Protein AF-A0A6V8F037-F1 (afdb_monomer_lite)

Structure (mmCIF, N/CA/C/O backbone):
data_AF-A0A6V8F037-F1
#
_entry.id   AF-A0A6V8F037-F1
#
loop_
_atom_site.group_PDB
_atom_site.id
_atom_site.type_symbol
_atom_site.label_atom_id
_atom_site.label_alt_id
_atom_site.label_comp_id
_atom_site.label_asym_id
_atom_site.label_entity_id
_atom_site.label_seq_id
_atom_site.pdbx_PDB_ins_code
_atom_site.Cartn_x
_atom_site.Cartn_y
_atom_site.Cartn_z
_atom_site.occupancy
_atom_site.B_iso_or_equiv
_atom_site.auth_seq_id
_atom_site.auth_comp_id
_atom_site.auth_asym_id
_atom_site.auth_atom_id
_atom_site.pdbx_PDB_model_num
ATOM 1 N N . MET A 1 1 ? -18.488 11.029 -9.633 1.00 57.53 1 MET A N 1
ATOM 2 C CA . MET A 1 1 ? -18.023 10.634 -8.285 1.00 57.53 1 MET A CA 1
ATOM 3 C C . MET A 1 1 ? -16.791 11.455 -7.949 1.00 57.53 1 MET A C 1
ATOM 5 O O . MET A 1 1 ? -16.019 11.749 -8.853 1.00 57.53 1 MET A O 1
ATOM 9 N N . ASN A 1 2 ? -16.635 11.878 -6.694 1.00 85.81 2 ASN A N 1
ATOM 10 C CA . ASN A 1 2 ? -15.414 12.540 -6.226 1.00 85.81 2 ASN A CA 1
ATOM 11 C C . ASN A 1 2 ? -14.246 11.535 -6.311 1.00 85.81 2 ASN A C 1
ATOM 13 O O . ASN A 1 2 ? -14.426 10.391 -5.904 1.00 85.81 2 ASN A O 1
ATOM 17 N N . ALA A 1 3 ? -13.074 11.938 -6.817 1.00 87.75 3 ALA A N 1
ATOM 18 C CA . ALA A 1 3 ? -11.899 11.066 -6.938 1.00 87.75 3 ALA A CA 1
ATOM 19 C C . ALA A 1 3 ? -11.542 10.369 -5.611 1.00 87.75 3 ALA A C 1
ATOM 21 O O . ALA A 1 3 ? -11.179 9.195 -5.605 1.00 87.75 3 ALA A O 1
ATOM 22 N N . LYS A 1 4 ? -11.730 11.060 -4.478 1.00 94.25 4 LYS A N 1
ATOM 23 C CA . LYS A 1 4 ? -11.542 10.483 -3.139 1.00 94.25 4 LYS A CA 1
ATOM 24 C C . LYS A 1 4 ? -12.535 9.359 -2.840 1.00 94.25 4 LYS A C 1
ATOM 26 O O . LYS A 1 4 ? -12.140 8.348 -2.278 1.00 94.25 4 LYS A O 1
ATOM 31 N N . GLN A 1 5 ? -13.796 9.508 -3.252 1.00 95.94 5 GLN A N 1
ATOM 32 C CA . GLN A 1 5 ? -14.820 8.482 -3.040 1.00 95.94 5 GLN A CA 1
ATOM 33 C C . GLN A 1 5 ? -14.471 7.202 -3.799 1.00 95.94 5 GLN A C 1
ATOM 35 O O . GLN A 1 5 ? -14.510 6.128 -3.221 1.00 95.94 5 GLN A O 1
ATOM 40 N N . THR A 1 6 ? -14.027 7.319 -5.053 1.00 95.94 6 THR A N 1
ATOM 41 C CA . THR A 1 6 ? -13.588 6.158 -5.840 1.00 95.94 6 THR A CA 1
ATOM 42 C C . THR A 1 6 ? -12.411 5.429 -5.188 1.00 95.94 6 THR A C 1
ATOM 44 O O . THR A 1 6 ? -12.383 4.202 -5.180 1.00 95.94 6 THR A O 1
ATOM 47 N N . ILE A 1 7 ? -11.456 6.165 -4.607 1.00 96.94 7 ILE A N 1
ATOM 48 C CA . ILE A 1 7 ? -10.351 5.561 -3.851 1.00 96.94 7 ILE A CA 1
ATOM 49 C C . ILE A 1 7 ? -10.893 4.843 -2.612 1.00 96.94 7 ILE A C 1
ATOM 51 O O . ILE A 1 7 ? -10.548 3.688 -2.394 1.00 96.94 7 ILE A O 1
ATOM 55 N N . ILE A 1 8 ? -11.760 5.488 -1.829 1.00 97.81 8 ILE A N 1
ATOM 56 C CA . ILE A 1 8 ? -12.366 4.896 -0.628 1.00 97.81 8 ILE A CA 1
ATOM 57 C C . ILE A 1 8 ? -13.115 3.605 -0.968 1.00 97.81 8 ILE A C 1
ATOM 59 O O . ILE A 1 8 ? -12.933 2.602 -0.282 1.00 97.81 8 ILE A O 1
ATOM 63 N N . ASP A 1 9 ? -13.927 3.610 -2.022 1.00 97.81 9 ASP A N 1
ATOM 64 C CA . ASP A 1 9 ? -14.702 2.444 -2.447 1.00 97.81 9 ASP A CA 1
ATOM 65 C C . ASP A 1 9 ? -13.766 1.293 -2.840 1.00 97.81 9 ASP A C 1
ATOM 67 O O . ASP A 1 9 ? -13.924 0.172 -2.358 1.00 97.81 9 ASP A O 1
ATOM 71 N N . SER A 1 10 ? -12.720 1.595 -3.619 1.00 97.19 10 SER A N 1
ATOM 72 C CA . SER A 1 10 ? -11.707 0.616 -4.023 1.00 97.19 10 SER A CA 1
ATOM 73 C C . SER A 1 10 ? -10.927 0.043 -2.833 1.00 97.19 10 SER A C 1
ATOM 75 O O . SER A 1 10 ? -10.708 -1.166 -2.772 1.00 97.19 10 SER A O 1
ATOM 77 N N . MET A 1 11 ? -10.529 0.878 -1.866 1.00 97.75 11 MET A N 1
ATOM 78 C CA . MET A 1 11 ? -9.824 0.417 -0.665 1.00 97.75 11 MET A CA 1
ATOM 79 C C . MET A 1 11 ? -10.733 -0.428 0.235 1.00 97.75 11 MET A C 1
ATOM 81 O O . MET A 1 11 ? -10.271 -1.411 0.806 1.00 97.75 11 MET A O 1
ATOM 85 N N . ASN A 1 12 ? -12.022 -0.086 0.339 1.00 97.56 12 ASN A N 1
ATOM 86 C CA . ASN A 1 12 ? -13.003 -0.867 1.097 1.00 97.56 12 ASN A CA 1
ATOM 87 C C . ASN A 1 12 ? -13.253 -2.243 0.479 1.00 97.56 12 ASN A C 1
ATOM 89 O O . ASN A 1 12 ? -13.239 -3.241 1.196 1.00 97.56 12 ASN A O 1
ATOM 93 N N . GLU A 1 13 ? -13.478 -2.299 -0.835 1.00 98.12 13 GLU A N 1
ATOM 94 C CA . GLU A 1 13 ? -13.662 -3.557 -1.563 1.00 98.12 13 GLU A CA 1
ATOM 95 C C . GLU A 1 13 ? -12.429 -4.444 -1.399 1.00 98.12 13 GLU A C 1
ATOM 97 O O . GLU A 1 13 ? -12.524 -5.588 -0.961 1.00 98.12 13 GLU A O 1
ATOM 102 N N . ASN A 1 14 ? -11.248 -3.866 -1.609 1.00 97.25 14 ASN A N 1
ATOM 103 C CA . ASN A 1 14 ? -10.003 -4.586 -1.456 1.00 97.25 14 ASN A CA 1
ATOM 104 C C . ASN A 1 14 ? -9.760 -5.074 -0.014 1.00 97.25 14 ASN A C 1
ATOM 106 O O . ASN A 1 14 ? -9.316 -6.206 0.174 1.00 97.25 14 ASN A O 1
ATOM 110 N N . ALA A 1 15 ? -10.068 -4.264 1.004 1.00 97.19 15 ALA A N 1
ATOM 111 C CA . ALA A 1 15 ? -9.963 -4.689 2.397 1.00 97.19 15 ALA A CA 1
ATOM 112 C C . ALA A 1 15 ? -10.901 -5.871 2.678 1.00 97.19 15 ALA A C 1
ATOM 114 O O . ALA A 1 15 ? -10.466 -6.888 3.213 1.00 97.19 15 ALA A O 1
ATOM 115 N N . LYS A 1 16 ? -12.160 -5.779 2.236 1.00 95.69 16 LYS A N 1
ATOM 116 C CA . LYS A 1 16 ? -13.168 -6.830 2.405 1.00 95.69 16 LYS A CA 1
ATOM 117 C C . LYS A 1 16 ? -12.756 -8.144 1.739 1.00 95.69 16 LYS A C 1
ATOM 119 O O . LYS A 1 16 ? -12.844 -9.190 2.376 1.00 95.69 16 LYS A O 1
ATOM 124 N N . ASP A 1 17 ? -12.285 -8.087 0.497 1.00 96.25 17 ASP A N 1
ATOM 125 C CA . ASP A 1 17 ? -11.922 -9.274 -0.286 1.00 96.25 17 ASP A CA 1
ATOM 126 C C . ASP A 1 17 ? -10.709 -10.018 0.281 1.00 96.25 17 ASP A C 1
ATOM 128 O O . ASP A 1 17 ? -10.571 -11.224 0.081 1.00 96.25 17 ASP A O 1
ATOM 132 N N . ASN A 1 18 ? -9.841 -9.310 1.008 1.00 92.81 18 ASN A N 1
ATOM 133 C CA . ASN A 1 18 ? -8.618 -9.867 1.585 1.00 92.81 18 ASN A CA 1
ATOM 134 C C . ASN A 1 18 ? -8.693 -10.048 3.114 1.00 92.81 18 ASN A C 1
ATOM 136 O O . ASN A 1 18 ? -7.704 -10.431 3.728 1.00 92.81 18 ASN A O 1
ATOM 140 N N . GLY A 1 19 ? -9.850 -9.799 3.742 1.00 95.06 19 GLY A N 1
ATOM 141 C CA . GLY A 1 19 ? -10.035 -9.987 5.188 1.00 95.06 19 GLY A CA 1
ATOM 142 C C . GLY A 1 19 ? -9.351 -8.932 6.067 1.00 95.06 19 GLY A C 1
ATOM 143 O O . GLY A 1 19 ? -9.067 -9.190 7.235 1.00 95.06 19 GLY A O 1
ATOM 144 N N . TYR A 1 20 ? -9.098 -7.743 5.524 1.00 97.44 20 TYR A N 1
ATOM 145 C CA . TYR A 1 20 ? -8.537 -6.604 6.245 1.00 97.44 20 TYR A CA 1
ATOM 146 C C . TYR A 1 20 ? -9.614 -5.595 6.648 1.00 97.44 20 TYR A C 1
ATOM 148 O O . TYR A 1 20 ? -10.746 -5.601 6.161 1.00 97.44 20 TYR A O 1
ATOM 156 N N . TYR A 1 21 ? -9.224 -4.664 7.511 1.00 98.38 21 TYR A N 1
ATOM 157 C CA . TYR A 1 21 ? -10.004 -3.482 7.849 1.00 98.38 21 TYR A CA 1
ATOM 158 C C . TYR A 1 21 ? -9.242 -2.222 7.460 1.00 98.38 21 TYR A C 1
ATOM 160 O O . TYR A 1 21 ? -8.017 -2.236 7.354 1.00 98.38 21 TYR A O 1
ATOM 168 N N . LEU A 1 22 ? -9.965 -1.125 7.254 1.00 98.38 22 LEU A N 1
ATOM 169 C CA . LEU A 1 22 ? -9.341 0.178 7.064 1.00 98.38 22 LEU A CA 1
ATOM 170 C C . LEU A 1 22 ? -9.018 0.830 8.409 1.00 98.38 22 LEU A C 1
ATOM 172 O O . LEU A 1 22 ? -9.604 0.484 9.438 1.00 98.38 22 LEU A O 1
ATOM 176 N N . CYS A 1 23 ? -8.067 1.761 8.370 1.00 98.19 23 CYS A N 1
ATOM 177 C CA . CYS A 1 23 ? -7.590 2.521 9.517 1.00 98.19 23 CYS A CA 1
ATOM 178 C C . CYS A 1 23 ? -8.755 3.041 10.389 1.00 98.19 23 CYS A C 1
ATOM 180 O O . CYS A 1 23 ? -9.627 3.742 9.870 1.00 98.19 23 CYS A O 1
ATOM 182 N N . PRO A 1 24 ? -8.789 2.720 11.698 1.00 97.56 24 PRO A N 1
ATOM 183 C CA . PRO A 1 24 ? -9.854 3.166 12.597 1.00 97.56 24 PRO A CA 1
ATOM 184 C C . PRO A 1 24 ? -9.704 4.631 13.039 1.00 97.56 24 PRO A C 1
ATOM 186 O O . PRO A 1 24 ? -10.659 5.213 13.551 1.00 97.56 24 PRO A O 1
ATOM 189 N N . ASP A 1 25 ? -8.523 5.230 12.861 1.00 97.75 25 ASP A N 1
ATOM 190 C CA . ASP A 1 25 ? -8.294 6.649 13.126 1.00 97.75 25 ASP A CA 1
ATOM 191 C C . ASP A 1 25 ? -8.800 7.479 11.938 1.00 97.75 25 ASP A C 1
ATOM 193 O O . ASP A 1 25 ? -8.258 7.416 10.834 1.00 97.75 25 ASP A O 1
ATOM 197 N N . ALA A 1 26 ? -9.859 8.258 12.167 1.00 97.00 26 ALA A N 1
ATOM 198 C CA . ALA A 1 26 ? -10.527 9.021 11.117 1.00 97.00 26 ALA A CA 1
ATOM 199 C C . ALA A 1 26 ? -9.638 10.109 10.492 1.00 97.00 26 ALA A C 1
ATOM 201 O O . ALA A 1 26 ? -9.766 10.385 9.296 1.00 97.00 26 ALA A O 1
ATOM 202 N N . GLN A 1 27 ? -8.747 10.721 11.278 1.00 97.38 27 GLN A N 1
ATOM 203 C CA . GLN A 1 27 ? -7.865 11.778 10.792 1.00 97.38 27 GLN A CA 1
ATOM 204 C C . GLN A 1 27 ? -6.757 11.172 9.933 1.00 97.38 27 GLN A C 1
ATOM 206 O O . GLN A 1 27 ? -6.590 11.575 8.782 1.00 97.38 27 GLN A O 1
ATOM 211 N N . LEU A 1 28 ? -6.079 10.140 10.445 1.00 97.56 28 LEU A N 1
ATOM 212 C C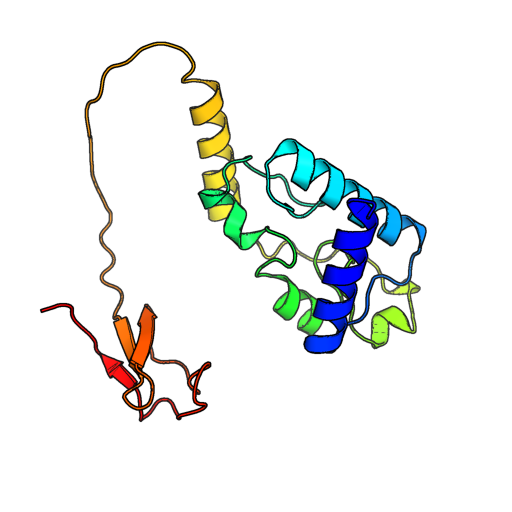A . LEU A 1 28 ? -5.057 9.415 9.695 1.00 97.56 28 LEU A CA 1
ATOM 213 C C . LEU A 1 28 ? -5.641 8.820 8.409 1.00 97.56 28 LEU A C 1
ATOM 215 O O . LEU A 1 28 ? -5.061 8.979 7.338 1.00 97.56 28 LEU A O 1
ATOM 219 N N . PHE A 1 29 ? -6.818 8.194 8.484 1.00 98.19 29 PHE A N 1
ATOM 220 C CA . PHE A 1 29 ? -7.518 7.685 7.308 1.00 98.19 29 PHE A CA 1
ATOM 221 C C . PHE A 1 29 ? -7.741 8.783 6.259 1.00 98.19 29 PHE A C 1
ATOM 223 O O . PHE A 1 29 ? -7.374 8.607 5.097 1.00 98.19 29 PHE A O 1
ATOM 230 N N . SER A 1 30 ? -8.297 9.929 6.665 1.00 98.00 30 SER A N 1
ATOM 231 C CA . SER A 1 30 ? -8.540 11.058 5.762 1.00 98.00 30 SER A CA 1
ATOM 232 C C . SER A 1 30 ? -7.247 11.562 5.116 1.00 98.00 30 SER A C 1
ATOM 234 O O . SER A 1 30 ? -7.208 11.779 3.904 1.00 98.00 30 SER A O 1
ATOM 236 N N . ASP A 1 31 ? -6.172 11.701 5.891 1.00 98.12 31 ASP A N 1
ATOM 237 C CA . ASP A 1 31 ? -4.880 12.183 5.397 1.00 98.12 31 ASP A CA 1
ATOM 238 C C . ASP A 1 31 ? -4.247 11.211 4.387 1.00 98.12 31 ASP A C 1
ATOM 240 O O . ASP A 1 31 ? -3.691 11.634 3.368 1.00 98.12 31 ASP A O 1
ATOM 244 N N . LEU A 1 32 ? -4.392 9.902 4.612 1.00 98.44 32 LEU A N 1
ATOM 245 C CA . LEU A 1 32 ? -3.921 8.860 3.697 1.00 98.44 32 LEU A CA 1
ATOM 246 C C . LEU A 1 32 ? -4.693 8.865 2.372 1.00 98.44 32 LEU A C 1
ATOM 248 O O . LEU A 1 32 ? -4.076 8.787 1.305 1.00 98.44 32 LEU A O 1
ATOM 252 N N . ILE A 1 33 ? -6.023 8.995 2.415 1.00 98.38 33 ILE A N 1
ATOM 253 C CA . ILE A 1 33 ? -6.856 9.105 1.207 1.00 98.38 33 ILE A CA 1
ATOM 254 C C . ILE A 1 33 ? -6.515 10.381 0.429 1.00 98.38 33 ILE A C 1
ATOM 256 O O . ILE A 1 33 ? -6.397 10.350 -0.800 1.00 98.38 33 ILE A O 1
ATOM 260 N N . ASP A 1 34 ? -6.290 11.492 1.126 1.00 98.12 34 ASP A N 1
ATOM 261 C CA . ASP A 1 34 ? -5.879 12.754 0.516 1.00 98.12 34 ASP A CA 1
ATOM 262 C C . ASP A 1 34 ? -4.506 12.651 -0.145 1.00 98.12 34 ASP A C 1
ATOM 264 O O . ASP A 1 34 ? -4.319 13.139 -1.265 1.00 98.12 34 ASP A O 1
ATOM 268 N N . GLY A 1 35 ? -3.555 11.987 0.512 1.00 98.06 35 GLY A N 1
ATOM 269 C CA . GLY A 1 35 ? -2.244 11.686 -0.048 1.00 98.06 35 GLY A CA 1
ATOM 270 C C . GLY A 1 35 ? -2.336 10.813 -1.302 1.00 98.06 35 GLY A C 1
ATOM 271 O O . GLY A 1 35 ? -1.736 11.147 -2.323 1.00 98.06 35 GLY A O 1
ATOM 272 N N . LEU A 1 36 ? -3.145 9.749 -1.274 1.00 98.12 36 LEU A N 1
ATOM 273 C CA . LEU A 1 36 ? -3.387 8.884 -2.436 1.00 98.12 36 LEU A CA 1
ATOM 274 C C . LEU A 1 36 ? -4.011 9.649 -3.605 1.00 98.12 36 LEU A C 1
ATOM 276 O O . LEU A 1 36 ? -3.575 9.489 -4.747 1.00 98.12 36 LEU A O 1
ATOM 280 N N . ALA A 1 37 ? -4.996 10.507 -3.339 1.00 97.81 37 ALA A N 1
ATOM 281 C CA . ALA A 1 37 ? -5.630 11.330 -4.363 1.00 97.81 37 ALA A CA 1
ATOM 282 C C . ALA A 1 37 ? -4.631 12.315 -4.991 1.00 97.81 37 ALA A C 1
ATOM 284 O O . ALA A 1 37 ? -4.536 12.404 -6.218 1.00 97.81 37 ALA A O 1
ATOM 285 N N . LYS A 1 38 ? -3.831 13.001 -4.163 1.00 97.69 38 LYS A N 1
ATOM 286 C CA . LYS A 1 38 ? -2.770 13.913 -4.620 1.00 97.69 38 LYS A CA 1
ATOM 287 C C . LYS A 1 38 ? -1.708 13.180 -5.438 1.00 97.69 38 LYS A C 1
ATOM 289 O O . LYS A 1 38 ? -1.321 13.670 -6.496 1.00 97.69 38 LYS A O 1
ATOM 294 N N . ASN A 1 39 ? -1.268 12.002 -5.000 1.00 97.75 39 ASN A N 1
ATOM 295 C CA . ASN A 1 39 ? -0.289 11.191 -5.726 1.00 97.75 39 ASN A CA 1
ATOM 296 C C . ASN A 1 39 ? -0.847 10.682 -7.056 1.00 97.75 39 ASN A C 1
ATOM 298 O O . ASN A 1 39 ? -0.155 10.738 -8.071 1.00 97.75 39 ASN A O 1
ATOM 302 N N . THR A 1 40 ? -2.117 10.277 -7.081 1.00 96.62 40 THR A N 1
ATOM 303 C CA . THR A 1 40 ? -2.801 9.871 -8.314 1.00 96.62 40 THR A CA 1
ATOM 304 C C . THR A 1 40 ? -2.850 11.019 -9.315 1.00 96.62 40 THR A C 1
ATOM 306 O O . THR A 1 40 ? -2.505 10.829 -10.479 1.00 96.62 40 THR A O 1
ATOM 309 N N . GLN A 1 41 ? -3.202 12.223 -8.861 1.00 96.44 41 GLN A N 1
ATOM 310 C CA . GLN A 1 41 ? -3.204 13.419 -9.700 1.00 96.44 41 GLN A CA 1
ATOM 311 C C . GLN A 1 41 ? -1.795 13.797 -10.181 1.00 96.44 41 GLN A C 1
ATOM 313 O O . GLN A 1 41 ? -1.621 14.169 -11.338 1.00 96.44 41 GLN A O 1
ATOM 318 N N . ARG A 1 42 ? -0.790 13.713 -9.302 1.00 95.69 42 ARG A N 1
ATOM 319 C CA . ARG A 1 42 ? 0.589 14.136 -9.581 1.00 95.69 42 ARG A CA 1
ATOM 320 C C . ARG A 1 42 ? 1.331 13.183 -10.519 1.00 95.69 42 ARG A C 1
ATOM 322 O O . ARG A 1 42 ? 2.036 13.645 -11.409 1.00 95.69 42 ARG A O 1
ATOM 329 N N . TYR A 1 43 ? 1.218 11.876 -10.295 1.00 95.12 43 TYR A N 1
ATOM 330 C CA . TYR A 1 43 ? 2.039 10.863 -10.969 1.00 95.12 43 TYR A CA 1
ATOM 331 C C . TYR A 1 43 ? 1.262 10.036 -12.003 1.00 95.12 43 TYR A C 1
ATOM 333 O O . TYR A 1 43 ? 1.866 9.304 -12.786 1.00 95.12 43 TYR A O 1
ATOM 341 N N . GLY A 1 44 ? -0.071 10.128 -12.012 1.00 96.00 44 GLY A N 1
ATOM 342 C CA . GLY A 1 44 ? -0.941 9.289 -12.842 1.00 96.00 44 GLY A CA 1
ATOM 343 C C . GLY A 1 44 ? -1.177 7.882 -12.275 1.00 96.00 44 GLY A C 1
ATOM 344 O O . GLY A 1 44 ? -1.726 7.026 -12.965 1.00 96.00 44 GLY A O 1
ATOM 345 N N . TYR A 1 45 ? -0.753 7.616 -11.036 1.00 96.19 45 TYR A N 1
ATOM 346 C CA . TYR A 1 45 ? -1.009 6.372 -10.306 1.00 96.19 45 TYR A CA 1
ATOM 347 C C . TYR A 1 45 ? -1.037 6.623 -8.795 1.00 96.19 45 TYR A C 1
ATOM 349 O O . TYR A 1 45 ? -0.375 7.532 -8.294 1.00 96.19 45 TYR A O 1
ATOM 357 N N . GLY A 1 46 ? -1.794 5.800 -8.067 1.00 95.56 46 GLY A N 1
ATOM 358 C CA . GLY A 1 46 ? -1.944 5.891 -6.613 1.00 95.56 46 GLY A CA 1
ATOM 359 C C . GLY A 1 46 ? -0.718 5.386 -5.859 1.00 95.56 46 GLY A C 1
ATOM 360 O O . GLY A 1 46 ? -0.773 4.335 -5.229 1.00 95.56 46 GLY A O 1
ATOM 361 N N . SER A 1 47 ? 0.399 6.111 -5.941 1.00 97.81 47 SER A N 1
ATOM 362 C CA . SER A 1 47 ? 1.588 5.810 -5.136 1.00 97.81 47 SER A CA 1
ATOM 363 C C . SER A 1 47 ? 1.281 5.932 -3.645 1.00 97.81 47 SER A C 1
ATOM 365 O O . SER A 1 47 ? 0.591 6.875 -3.242 1.00 97.81 47 SER A O 1
ATOM 367 N N . CYS A 1 48 ? 1.832 5.026 -2.833 1.00 97.94 48 CYS A N 1
ATOM 368 C CA . CYS A 1 48 ? 1.726 5.047 -1.375 1.00 97.94 48 CYS A CA 1
ATOM 369 C C . CYS A 1 48 ? 1.987 6.466 -0.829 1.00 97.94 48 CYS A C 1
ATOM 371 O O . CYS A 1 48 ? 3.016 7.058 -1.160 1.00 97.94 48 CYS A O 1
ATOM 373 N N . PRO A 1 49 ? 1.085 7.027 -0.003 1.00 97.25 49 PRO A N 1
ATOM 374 C CA . PRO A 1 49 ? 1.198 8.405 0.476 1.00 97.25 49 PRO A CA 1
ATOM 375 C C . PRO A 1 49 ? 2.342 8.606 1.479 1.00 97.25 49 PRO A C 1
ATOM 377 O O . PRO A 1 49 ? 2.792 9.732 1.661 1.00 97.25 49 PRO A O 1
ATOM 380 N N . CYS A 1 50 ? 2.831 7.527 2.098 1.00 97.06 50 CYS A N 1
ATOM 381 C CA . CYS A 1 50 ? 3.891 7.562 3.110 1.00 97.06 50 CYS A CA 1
ATOM 382 C C . CYS A 1 50 ? 5.260 7.105 2.584 1.00 97.06 50 CYS A C 1
ATOM 384 O O . CYS A 1 50 ? 6.200 7.015 3.365 1.00 97.06 50 CYS A O 1
ATOM 386 N N . ARG A 1 51 ? 5.389 6.805 1.282 1.00 97.62 51 ARG A N 1
ATOM 387 C CA . ARG A 1 51 ? 6.671 6.473 0.641 1.00 97.62 51 ARG A CA 1
ATOM 388 C C . ARG A 1 51 ? 6.995 7.484 -0.446 1.00 97.62 51 ARG A C 1
ATOM 390 O O . ARG A 1 51 ? 6.108 7.972 -1.144 1.00 97.62 51 ARG A O 1
ATOM 397 N N . VAL A 1 52 ? 8.282 7.773 -0.610 1.00 95.62 52 VAL A N 1
ATOM 398 C CA . VAL A 1 52 ? 8.752 8.662 -1.674 1.00 95.62 52 VAL A CA 1
ATOM 399 C C . VAL A 1 52 ? 8.639 7.940 -3.017 1.00 95.62 52 VAL A C 1
ATOM 401 O O . VAL A 1 52 ? 9.239 6.886 -3.223 1.00 95.62 52 VAL A O 1
ATOM 404 N N . ALA A 1 53 ? 7.852 8.520 -3.920 1.00 96.88 53 ALA A N 1
ATOM 405 C CA . ALA A 1 53 ? 7.674 8.044 -5.285 1.00 96.88 53 ALA A CA 1
ATOM 406 C C . ALA A 1 53 ? 8.742 8.646 -6.205 1.00 96.88 53 ALA A C 1
ATOM 408 O O . ALA A 1 53 ? 8.991 9.852 -6.157 1.00 96.88 53 ALA A O 1
ATOM 409 N N . SER A 1 54 ? 9.305 7.839 -7.104 1.00 96.81 54 SER A N 1
ATOM 410 C CA . SER A 1 54 ? 10.167 8.332 -8.187 1.00 96.81 54 SER A CA 1
ATOM 411 C C . SER A 1 54 ? 9.394 9.106 -9.262 1.00 96.81 54 SER A C 1
ATOM 413 O O . SER A 1 54 ? 9.983 9.807 -10.086 1.00 96.81 54 SER A O 1
ATOM 415 N N . GLY A 1 55 ? 8.065 8.952 -9.310 1.00 96.00 55 GLY A N 1
ATOM 416 C CA . GLY A 1 55 ? 7.233 9.487 -10.393 1.00 96.00 55 GLY A CA 1
ATOM 417 C C . GLY A 1 55 ? 7.406 8.719 -11.710 1.00 96.00 55 GLY A C 1
ATOM 418 O O . GLY A 1 55 ? 6.980 9.172 -12.779 1.00 96.00 55 GLY A O 1
ATOM 419 N N . LEU A 1 56 ? 8.064 7.560 -11.650 1.00 94.38 56 LEU A N 1
ATOM 420 C CA . LEU A 1 56 ? 8.247 6.624 -12.741 1.00 94.38 56 LEU A CA 1
ATOM 421 C C . LEU A 1 56 ? 7.546 5.326 -12.369 1.00 94.38 56 LEU A C 1
ATOM 423 O O . LEU A 1 56 ? 8.107 4.502 -11.656 1.00 94.38 56 LEU A O 1
ATOM 427 N N . LYS A 1 57 ? 6.355 5.097 -12.934 1.00 93.12 57 LYS A N 1
ATOM 428 C CA . LYS A 1 57 ? 5.525 3.922 -12.624 1.00 93.12 57 LYS A CA 1
ATOM 429 C C . LYS A 1 57 ? 6.313 2.607 -12.609 1.00 93.12 57 LYS A C 1
ATOM 431 O O . LYS A 1 57 ? 6.089 1.795 -11.730 1.00 93.12 57 LYS A O 1
ATOM 436 N N . LYS A 1 58 ? 7.266 2.422 -13.533 1.00 93.88 58 LYS A N 1
ATOM 437 C CA . LYS A 1 58 ? 8.121 1.221 -13.616 1.00 93.88 58 LYS A CA 1
ATOM 438 C C . LYS A 1 58 ? 9.008 0.958 -12.386 1.00 93.88 58 LYS A C 1
ATOM 440 O O . LYS A 1 58 ? 9.344 -0.194 -12.159 1.00 93.88 58 LYS A O 1
ATOM 445 N N . HIS A 1 59 ? 9.396 1.990 -11.637 1.00 94.62 59 HIS A N 1
ATOM 446 C CA . HIS A 1 59 ? 10.237 1.882 -10.436 1.00 94.62 59 HIS A CA 1
ATOM 447 C C . HIS A 1 59 ? 9.435 2.012 -9.135 1.00 94.62 59 HIS A C 1
ATOM 449 O O . HIS A 1 59 ? 9.994 1.839 -8.060 1.00 94.62 59 HIS A O 1
ATOM 455 N N . ASP A 1 60 ? 8.141 2.320 -9.239 1.00 97.69 60 ASP A N 1
ATOM 456 C CA . ASP A 1 60 ? 7.244 2.489 -8.095 1.00 97.69 60 ASP A CA 1
ATOM 457 C C . ASP A 1 60 ? 6.154 1.407 -8.048 1.00 97.69 60 ASP A C 1
ATOM 459 O O . ASP A 1 60 ? 5.247 1.500 -7.226 1.00 97.69 60 ASP A O 1
ATOM 463 N N . VAL A 1 61 ? 6.195 0.400 -8.936 1.00 97.44 61 VAL A N 1
ATOM 464 C CA . VAL A 1 61 ? 5.158 -0.650 -9.023 1.00 97.44 61 VAL A CA 1
ATOM 465 C C . VAL A 1 61 ? 4.915 -1.344 -7.685 1.00 97.44 61 VAL A C 1
ATOM 467 O O . VAL A 1 61 ? 3.772 -1.651 -7.362 1.00 97.44 61 VAL A O 1
ATOM 470 N N . ASP A 1 62 ? 5.974 -1.521 -6.901 1.00 98.06 62 ASP A N 1
ATOM 471 C CA . ASP A 1 62 ? 5.970 -2.166 -5.594 1.00 98.06 62 ASP A CA 1
ATOM 472 C C . ASP A 1 62 ? 5.277 -1.318 -4.516 1.00 98.06 62 ASP A C 1
ATOM 474 O O . ASP A 1 62 ? 4.798 -1.856 -3.520 1.00 98.06 62 ASP A O 1
ATOM 478 N N . ILE A 1 63 ? 5.170 0.001 -4.724 1.00 98.31 63 ILE A N 1
ATOM 479 C CA . ILE A 1 63 ? 4.553 0.962 -3.797 1.00 98.31 63 ILE A CA 1
ATOM 480 C C . ILE A 1 63 ? 3.239 1.568 -4.313 1.00 98.31 63 ILE A C 1
ATOM 482 O O . ILE A 1 63 ? 2.691 2.458 -3.656 1.00 98.31 63 ILE A O 1
ATOM 486 N N . ILE A 1 64 ? 2.698 1.106 -5.445 1.00 98.31 64 ILE A N 1
ATOM 487 C CA . ILE A 1 64 ? 1.329 1.448 -5.867 1.00 98.31 64 ILE A CA 1
ATOM 488 C C . ILE A 1 64 ? 0.357 0.844 -4.853 1.00 98.31 64 ILE A C 1
ATOM 490 O O . ILE A 1 64 ? 0.450 -0.334 -4.549 1.00 98.31 64 ILE A O 1
ATOM 494 N N . CYS A 1 65 ? -0.561 1.639 -4.308 1.00 97.75 65 CYS A N 1
ATOM 495 C CA . CYS A 1 65 ? -1.484 1.190 -3.271 1.00 97.75 65 CYS A CA 1
ATOM 496 C C . CYS A 1 65 ? -2.631 0.336 -3.856 1.00 97.75 65 CYS A C 1
ATOM 498 O O . CYS A 1 65 ? -3.267 0.787 -4.813 1.00 97.75 65 CYS A O 1
ATOM 500 N N . PRO A 1 66 ? -2.953 -0.839 -3.274 1.00 97.81 66 PRO A N 1
ATOM 501 C CA . PRO A 1 66 ? -2.255 -1.516 -2.172 1.00 97.81 66 PRO A CA 1
ATOM 502 C C . PRO A 1 66 ? -0.893 -2.099 -2.597 1.00 97.81 66 PRO A C 1
ATOM 504 O O . PRO A 1 66 ? -0.805 -2.806 -3.596 1.00 97.81 66 PRO A O 1
ATOM 507 N N . CYS A 1 67 ? 0.160 -1.795 -1.826 1.00 98.19 67 CYS A N 1
ATOM 508 C CA . CYS A 1 67 ? 1.546 -2.142 -2.162 1.00 98.19 67 CYS A CA 1
ATOM 509 C C . CYS A 1 67 ? 1.878 -3.615 -1.902 1.00 98.19 67 CYS A C 1
ATOM 511 O O . CYS A 1 67 ? 1.245 -4.253 -1.061 1.00 98.19 67 CYS A O 1
ATOM 513 N N . GLU A 1 68 ? 2.952 -4.104 -2.525 1.00 98.06 68 GLU A N 1
ATOM 514 C CA . GLU A 1 68 ? 3.432 -5.492 -2.402 1.00 98.06 68 GLU A CA 1
ATOM 515 C C . GLU A 1 68 ? 3.720 -5.905 -0.947 1.00 98.06 68 GLU A C 1
ATOM 517 O O . GLU A 1 68 ? 3.523 -7.052 -0.562 1.00 98.06 68 GLU A O 1
ATOM 522 N N . TYR A 1 69 ? 4.119 -4.948 -0.108 1.00 98.19 69 TYR A N 1
ATOM 523 C CA . TYR A 1 69 ? 4.497 -5.187 1.289 1.00 98.19 69 TYR A CA 1
ATOM 524 C C . TYR A 1 69 ? 3.313 -5.340 2.253 1.00 98.19 69 TYR A C 1
ATOM 526 O O . TYR A 1 69 ? 3.503 -5.783 3.382 1.00 98.19 69 TYR A O 1
ATOM 534 N N . ARG A 1 70 ? 2.095 -4.961 1.833 1.00 98.38 70 ARG A N 1
ATOM 535 C CA . ARG A 1 70 ? 0.939 -4.818 2.730 1.00 98.38 70 ARG A CA 1
ATOM 536 C C . ARG A 1 70 ? 0.650 -6.098 3.506 1.00 98.38 70 ARG A C 1
ATOM 538 O O . ARG A 1 70 ? 0.464 -6.019 4.712 1.00 98.38 70 ARG A O 1
ATOM 545 N N . ASP A 1 71 ? 0.582 -7.234 2.821 1.00 97.56 71 ASP A N 1
ATOM 546 C CA . ASP A 1 71 ? 0.112 -8.482 3.430 1.00 97.56 71 ASP A CA 1
ATOM 547 C C . ASP A 1 71 ? 1.092 -8.948 4.509 1.00 97.56 71 ASP A C 1
ATOM 549 O O . ASP A 1 71 ? 0.699 -9.153 5.652 1.00 97.56 71 ASP A O 1
ATOM 553 N N . ALA A 1 72 ? 2.389 -8.973 4.183 1.00 97.69 72 ALA A N 1
ATOM 554 C CA . ALA A 1 72 ? 3.441 -9.325 5.135 1.00 97.69 72 ALA A CA 1
ATOM 555 C C . ALA A 1 72 ? 3.482 -8.370 6.341 1.00 97.69 72 ALA A C 1
ATOM 557 O O . ALA A 1 72 ? 3.690 -8.805 7.472 1.00 97.69 72 ALA A O 1
ATOM 558 N N . ASP A 1 73 ? 3.267 -7.071 6.116 1.00 98.50 73 ASP A N 1
ATOM 559 C CA . ASP A 1 73 ? 3.228 -6.079 7.191 1.00 98.50 73 ASP A CA 1
ATOM 560 C C . ASP A 1 73 ? 1.998 -6.253 8.094 1.00 98.50 73 ASP A C 1
ATOM 562 O O . ASP A 1 73 ? 2.112 -6.191 9.319 1.00 98.50 73 ASP A O 1
ATOM 566 N N . VAL A 1 74 ? 0.822 -6.512 7.516 1.00 97.81 74 VAL A N 1
ATOM 567 C CA . VAL A 1 74 ? -0.398 -6.747 8.298 1.00 97.81 74 VAL A CA 1
ATOM 568 C C . VAL A 1 74 ? -0.314 -8.062 9.072 1.00 97.81 74 VAL A C 1
ATOM 570 O O . VAL A 1 74 ? -0.724 -8.093 10.231 1.00 97.81 74 VAL A O 1
ATOM 573 N N . ASP A 1 75 ? 0.254 -9.115 8.493 1.00 96.56 75 ASP A N 1
ATOM 574 C CA . ASP A 1 75 ? 0.403 -10.410 9.161 1.00 96.56 75 ASP A CA 1
ATOM 575 C C . ASP A 1 75 ? 1.369 -10.328 10.356 1.00 96.56 75 ASP A C 1
ATOM 577 O O . ASP A 1 75 ? 1.088 -10.858 11.433 1.00 96.56 75 ASP A O 1
ATOM 581 N N . GLU A 1 76 ? 2.495 -9.626 10.195 1.00 97.75 76 GLU A N 1
ATOM 582 C CA . GLU A 1 76 ? 3.530 -9.514 11.227 1.00 97.75 76 GLU A CA 1
ATOM 583 C C . GLU A 1 76 ? 3.188 -8.434 12.270 1.00 97.75 76 GLU A C 1
ATOM 585 O O . GLU A 1 76 ? 3.150 -8.680 13.482 1.00 97.75 76 GLU A O 1
ATOM 590 N N . PHE A 1 77 ? 2.865 -7.227 11.806 1.00 98.00 77 PHE A N 1
ATOM 591 C CA . PHE A 1 77 ? 2.703 -6.044 12.652 1.00 98.00 77 PHE A CA 1
ATOM 592 C C . PHE A 1 77 ? 1.242 -5.662 12.890 1.00 98.00 77 PHE A C 1
ATOM 594 O O . PHE A 1 77 ? 0.937 -4.919 13.822 1.00 98.00 77 PHE A O 1
ATOM 601 N N . GLY A 1 78 ? 0.290 -6.256 12.171 1.00 97.62 78 GLY A N 1
ATOM 602 C CA . GLY A 1 78 ? -1.139 -5.968 12.321 1.00 97.62 78 GLY A CA 1
ATOM 603 C C . GLY A 1 78 ? -1.602 -4.755 11.521 1.00 97.62 78 GLY A C 1
ATOM 604 O O . GLY A 1 78 ? -2.784 -4.428 11.566 1.00 97.62 78 GLY A O 1
ATOM 605 N N . MET A 1 79 ? -0.706 -4.084 10.803 1.00 98.44 79 MET A N 1
ATOM 606 C CA . MET A 1 79 ? -1.001 -2.927 9.965 1.00 98.44 79 MET A CA 1
ATOM 607 C C . MET A 1 79 ? 0.007 -2.835 8.827 1.00 98.44 79 MET A C 1
ATOM 609 O O . MET A 1 79 ? 1.152 -3.242 8.988 1.00 98.44 79 MET A O 1
ATOM 613 N N . CYS A 1 80 ? -0.399 -2.280 7.688 1.00 98.38 80 CYS A N 1
ATOM 614 C CA . CYS A 1 80 ? 0.556 -1.943 6.640 1.00 98.38 80 CYS A CA 1
ATOM 615 C C . CYS A 1 80 ? 1.415 -0.739 7.048 1.00 98.38 80 CYS A C 1
ATOM 617 O O . CYS A 1 80 ? 1.050 0.003 7.958 1.00 98.38 80 CYS A O 1
ATOM 619 N N . TYR A 1 81 ? 2.511 -0.494 6.323 1.00 98.62 81 TYR A N 1
ATOM 620 C CA . TYR A 1 81 ? 3.466 0.581 6.630 1.00 98.62 81 TYR A CA 1
ATOM 621 C C . TYR A 1 81 ? 2.851 1.952 6.948 1.00 98.62 81 TYR A C 1
ATOM 623 O O . TYR A 1 81 ? 3.297 2.639 7.860 1.00 98.62 81 TYR A O 1
ATOM 631 N N . CYS A 1 82 ? 1.806 2.350 6.218 1.00 98.06 82 CYS A N 1
ATOM 632 C CA . CYS A 1 82 ? 1.132 3.630 6.435 1.00 98.06 82 CYS A CA 1
ATOM 633 C C . CYS A 1 82 ? -0.051 3.574 7.416 1.00 98.06 82 CYS A C 1
ATOM 635 O O . CYS A 1 82 ? -0.657 4.606 7.684 1.00 98.06 82 CYS A O 1
ATOM 637 N N . GLY A 1 83 ? -0.429 2.390 7.903 1.00 97.94 83 GLY A N 1
ATOM 638 C CA . GLY A 1 83 ? -1.589 2.192 8.771 1.00 97.94 83 GLY A CA 1
ATOM 639 C C . GLY A 1 83 ? -2.947 2.197 8.058 1.00 97.94 83 GLY A C 1
ATOM 640 O O . GLY A 1 83 ? -3.972 2.157 8.734 1.00 97.94 83 GLY A O 1
ATOM 641 N N . LEU A 1 84 ? -2.990 2.235 6.716 1.00 98.56 84 LEU A N 1
ATOM 642 C CA . LEU A 1 84 ? -4.250 2.253 5.955 1.00 98.56 84 LEU A CA 1
ATOM 643 C C . LEU A 1 84 ? -5.039 0.948 6.093 1.00 98.56 84 LEU A C 1
ATOM 645 O O . LEU A 1 84 ? -6.249 0.990 6.286 1.00 98.56 84 LEU A O 1
ATOM 649 N N . PHE A 1 85 ? -4.354 -0.189 5.962 1.00 98.69 85 PHE A N 1
ATOM 650 C CA . PHE A 1 85 ? -4.921 -1.525 6.126 1.00 98.69 85 PHE A CA 1
ATOM 651 C C . PHE A 1 85 ? -4.460 -2.092 7.457 1.00 98.69 85 PHE A C 1
ATOM 653 O O . PHE A 1 85 ? -3.271 -2.023 7.773 1.00 98.69 85 PHE A O 1
ATOM 660 N N . VAL A 1 86 ? -5.389 -2.660 8.217 1.00 98.62 86 VAL A N 1
ATOM 661 C CA . VAL A 1 86 ? -5.136 -3.184 9.554 1.00 98.62 86 VAL A CA 1
ATOM 662 C C . VAL A 1 86 ? -5.830 -4.526 9.782 1.00 98.62 86 VAL A C 1
ATOM 664 O O . VAL A 1 86 ? -6.888 -4.815 9.220 1.00 98.62 86 VAL A O 1
ATOM 667 N N . HIS A 1 87 ? -5.236 -5.341 10.646 1.00 98.00 87 HIS A N 1
ATOM 668 C CA . HIS A 1 87 ? -5.829 -6.556 11.183 1.00 98.00 87 HIS A CA 1
ATOM 669 C C . HIS A 1 87 ? -6.938 -6.208 12.190 1.00 98.00 87 HIS A C 1
ATOM 671 O O . HIS A 1 87 ? -6.928 -5.138 12.809 1.00 98.00 87 HIS A O 1
ATOM 677 N N . GLU A 1 88 ? -7.865 -7.140 12.427 1.00 97.12 88 GLU A N 1
ATOM 678 C CA . GLU A 1 88 ? -8.981 -6.966 13.371 1.00 97.12 88 GLU A CA 1
ATOM 679 C C . GLU A 1 88 ? -8.522 -6.485 14.758 1.00 97.12 88 GLU A C 1
ATOM 681 O O . GLU A 1 88 ? -9.146 -5.622 15.377 1.00 97.12 88 GLU A O 1
ATOM 686 N N . ARG A 1 89 ? -7.376 -7.001 15.220 1.00 96.12 89 ARG A N 1
ATOM 687 C CA . ARG A 1 89 ? -6.780 -6.651 16.520 1.00 96.12 89 ARG A CA 1
ATOM 688 C C . ARG A 1 89 ? -6.522 -5.146 16.673 1.00 96.12 89 ARG A C 1
ATOM 690 O O . ARG A 1 89 ? -6.782 -4.601 17.738 1.00 96.12 89 ARG A O 1
ATOM 697 N N . ILE A 1 90 ? -6.056 -4.485 15.610 1.00 97.12 90 ILE A N 1
ATOM 698 C CA . ILE A 1 90 ? -5.747 -3.048 15.616 1.00 97.12 90 ILE A CA 1
ATOM 699 C C . ILE A 1 90 ? -7.030 -2.239 15.441 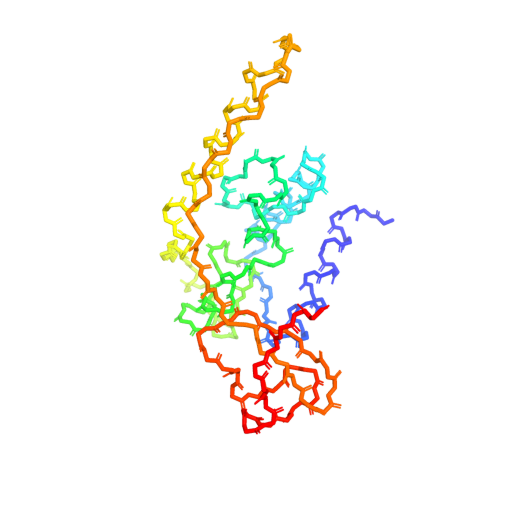1.00 97.12 90 ILE A C 1
ATOM 701 O O . ILE A 1 90 ? -7.213 -1.234 16.118 1.00 97.12 90 ILE A O 1
ATOM 705 N N . LYS A 1 91 ? -7.964 -2.700 14.596 1.00 97.38 91 LYS A N 1
ATOM 706 C CA . LYS A 1 91 ? -9.292 -2.078 14.480 1.00 97.38 91 LYS A CA 1
ATOM 707 C C . LYS A 1 91 ? -9.989 -1.985 15.841 1.00 97.38 91 LYS A C 1
ATOM 709 O O . LYS A 1 91 ? -10.551 -0.944 16.168 1.00 97.38 91 LYS A O 1
ATOM 714 N N . ASN A 1 92 ? -9.952 -3.066 16.618 1.00 96.94 92 ASN A N 1
ATOM 715 C CA . ASN A 1 92 ? -10.615 -3.145 17.921 1.00 96.94 92 ASN A CA 1
ATOM 716 C C . ASN A 1 92 ? -9.801 -2.495 19.051 1.00 96.94 92 ASN A C 1
ATOM 718 O O . ASN A 1 92 ? -10.348 -2.229 20.119 1.00 96.94 92 ASN A O 1
ATOM 722 N N . ASN A 1 93 ? -8.514 -2.221 18.826 1.00 96.38 93 ASN A N 1
ATOM 723 C CA . ASN A 1 93 ? -7.662 -1.494 19.757 1.00 96.38 93 ASN A CA 1
ATOM 724 C C . ASN A 1 93 ? -6.745 -0.492 19.022 1.00 96.38 93 ASN A C 1
ATOM 726 O O . ASN A 1 93 ? -5.546 -0.752 18.868 1.00 96.38 93 ASN A O 1
ATOM 730 N N . PRO A 1 94 ? -7.276 0.677 18.603 1.00 94.75 94 PRO A N 1
ATOM 731 C CA . PRO A 1 94 ? -6.531 1.665 17.815 1.00 94.75 94 PRO A CA 1
ATOM 732 C C . PRO A 1 94 ? -5.260 2.205 18.484 1.00 94.75 94 PRO A C 1
ATOM 734 O O . PRO A 1 94 ? -4.394 2.738 17.801 1.00 94.75 94 PRO A O 1
ATOM 737 N N . SER A 1 95 ? -5.106 2.036 19.804 1.00 95.12 95 SER A N 1
ATOM 738 C CA . SER A 1 95 ? -3.891 2.426 20.539 1.00 95.12 95 SER A CA 1
ATOM 739 C C . SER A 1 95 ? -2.630 1.663 20.111 1.00 95.12 95 SER A C 1
ATOM 741 O O . SER A 1 95 ? -1.524 2.078 20.444 1.00 95.12 95 SER A O 1
ATOM 743 N N . GLN A 1 96 ? -2.789 0.557 19.377 1.00 94.88 96 GLN A N 1
ATOM 744 C CA . GLN A 1 96 ? -1.688 -0.229 18.819 1.00 94.88 96 GLN A CA 1
ATOM 745 C C . GLN A 1 96 ? -1.207 0.276 17.450 1.00 94.88 96 GLN A C 1
ATOM 747 O O . GLN A 1 96 ? -0.252 -0.280 16.909 1.00 94.88 96 GLN A O 1
ATOM 752 N N . LEU A 1 97 ? -1.846 1.306 16.879 1.00 95.75 97 LEU A N 1
ATOM 753 C CA . LEU A 1 97 ? -1.311 1.991 15.704 1.00 95.75 97 LEU A CA 1
ATOM 754 C C . LEU A 1 97 ? 0.053 2.607 16.036 1.00 95.75 97 LEU A C 1
ATOM 756 O O . LEU A 1 97 ? 0.242 3.214 17.089 1.00 95.75 97 LEU A O 1
ATOM 760 N N . GLY A 1 98 ? 1.005 2.468 15.122 1.00 92.44 98 GLY A N 1
ATOM 761 C CA . GLY A 1 98 ? 2.372 2.920 15.337 1.00 92.44 98 GLY A CA 1
ATOM 762 C C . GLY A 1 98 ? 3.266 2.683 14.123 1.00 92.44 98 GLY A C 1
ATOM 763 O O . GLY A 1 98 ? 2.821 2.117 13.125 1.00 92.44 98 GLY A O 1
ATOM 764 N N . PRO A 1 99 ? 4.529 3.129 14.183 1.00 95.62 99 PRO A N 1
ATOM 765 C CA . PRO A 1 99 ? 5.482 2.885 13.112 1.00 95.62 99 PRO A CA 1
ATOM 766 C C . PRO A 1 99 ? 5.858 1.400 13.049 1.00 95.62 99 PRO A C 1
ATOM 768 O O . PRO A 1 99 ? 6.021 0.745 14.080 1.00 95.62 99 PRO A O 1
ATOM 771 N N . ILE A 1 100 ? 6.061 0.896 11.834 1.00 97.69 100 ILE A N 1
ATOM 772 C CA . ILE A 1 100 ? 6.622 -0.435 11.576 1.00 97.69 100 ILE A CA 1
ATOM 773 C C . ILE A 1 100 ? 7.906 -0.295 10.742 1.00 97.69 100 ILE A C 1
ATOM 775 O O . ILE A 1 100 ? 8.103 0.746 10.103 1.00 97.69 100 ILE A O 1
ATOM 779 N N . PR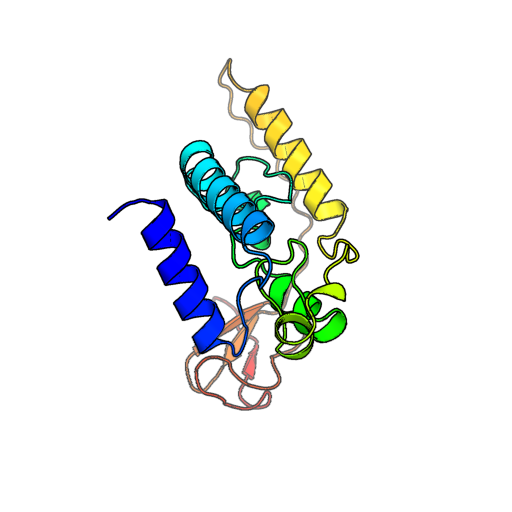O A 1 101 ? 8.792 -1.305 10.728 1.00 97.94 101 PRO A N 1
ATOM 780 C CA . PRO A 1 101 ? 9.971 -1.295 9.868 1.00 97.94 101 PRO A CA 1
ATOM 781 C C . PRO A 1 101 ? 9.605 -1.140 8.385 1.00 97.94 101 PRO A C 1
ATOM 783 O O . PRO A 1 101 ? 8.617 -1.702 7.915 1.00 97.94 101 PRO A O 1
ATOM 786 N N . GLU A 1 102 ? 10.415 -0.397 7.629 1.00 97.81 102 GLU A N 1
ATOM 787 C CA . GLU A 1 102 ? 10.264 -0.329 6.173 1.00 97.81 102 GLU A CA 1
ATOM 788 C C . GLU A 1 102 ? 10.743 -1.646 5.549 1.00 97.81 102 GLU A C 1
ATOM 790 O O . GLU A 1 102 ? 11.915 -2.007 5.665 1.00 97.81 102 GLU A O 1
ATOM 795 N N . ARG A 1 103 ? 9.827 -2.368 4.895 1.00 98.19 103 ARG A N 1
ATOM 796 C CA . ARG A 1 103 ? 10.115 -3.638 4.215 1.00 98.19 103 ARG A CA 1
ATOM 797 C C . ARG A 1 103 ? 10.662 -3.440 2.803 1.00 98.19 103 ARG A C 1
ATOM 799 O O . ARG A 1 103 ? 11.260 -4.363 2.254 1.00 98.19 103 ARG A O 1
ATOM 806 N N . ARG A 1 104 ? 10.463 -2.262 2.203 1.00 98.06 104 ARG A N 1
ATOM 807 C CA . ARG A 1 104 ? 10.997 -1.939 0.879 1.00 98.06 104 ARG A CA 1
ATOM 808 C C . ARG A 1 104 ? 12.534 -1.972 0.921 1.00 98.06 104 ARG A C 1
ATOM 810 O O . ARG A 1 104 ? 13.116 -1.156 1.633 1.00 98.06 104 ARG A O 1
ATOM 817 N N . PRO A 1 105 ? 13.199 -2.870 0.168 1.00 97.88 105 PRO A N 1
ATOM 818 C CA . PRO A 1 105 ? 14.656 -2.969 0.169 1.00 97.88 105 PRO A CA 1
ATOM 819 C C . PRO A 1 105 ? 15.328 -1.653 -0.221 1.00 97.88 105 PRO A C 1
ATOM 821 O O . PRO A 1 105 ? 14.879 -0.969 -1.149 1.00 97.88 105 PRO A O 1
ATOM 824 N N . GLN A 1 106 ? 16.430 -1.323 0.454 1.00 97.44 106 GLN A N 1
ATOM 825 C CA . GLN A 1 106 ? 17.144 -0.065 0.238 1.00 97.44 106 GLN A CA 1
ATOM 826 C C . GLN A 1 106 ? 17.639 0.060 -1.206 1.00 97.44 106 GLN 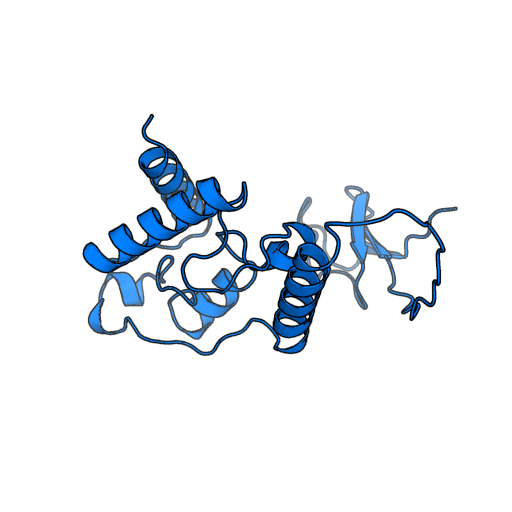A C 1
ATOM 828 O O . GLN A 1 106 ? 17.514 1.119 -1.811 1.00 97.44 106 GLN A O 1
ATOM 833 N N . GLU A 1 107 ? 18.092 -1.039 -1.812 1.00 97.62 107 GLU A N 1
ATOM 834 C CA . GLU A 1 107 ? 18.576 -1.051 -3.193 1.00 97.62 107 GLU A CA 1
ATOM 835 C C . GLU A 1 107 ? 17.472 -0.683 -4.200 1.00 97.62 107 GLU A C 1
ATOM 837 O O . GLU A 1 107 ? 17.751 -0.077 -5.236 1.00 97.62 107 GLU A O 1
ATOM 842 N N . ILE A 1 108 ? 16.211 -1.021 -3.901 1.00 96.69 108 ILE A N 1
ATOM 843 C CA . ILE A 1 108 ? 15.052 -0.663 -4.734 1.00 96.69 108 ILE A CA 1
ATOM 844 C C . ILE A 1 108 ? 14.709 0.821 -4.561 1.00 96.69 108 ILE A C 1
ATOM 846 O O . ILE A 1 108 ? 14.413 1.499 -5.548 1.00 96.69 108 ILE A O 1
ATOM 850 N N . ILE A 1 109 ? 14.777 1.335 -3.329 1.00 97.31 109 ILE A N 1
ATOM 851 C CA . ILE A 1 109 ? 14.582 2.762 -3.031 1.00 97.31 109 ILE A CA 1
ATOM 852 C C . ILE A 1 109 ? 15.616 3.596 -3.789 1.00 97.31 109 ILE A C 1
ATOM 854 O O . ILE A 1 109 ? 15.242 4.504 -4.533 1.00 97.31 109 ILE A O 1
ATOM 858 N N . ASP A 1 110 ? 16.895 3.250 -3.650 1.00 97.00 110 ASP A N 1
ATOM 859 C CA . ASP A 1 110 ? 18.008 3.971 -4.265 1.00 97.00 110 ASP A CA 1
ATOM 860 C C . ASP A 1 110 ? 17.881 3.970 -5.793 1.00 97.00 110 ASP A C 1
ATOM 862 O O . ASP A 1 110 ? 17.954 5.023 -6.430 1.00 97.00 110 ASP A O 1
ATOM 866 N N . ALA A 1 111 ? 17.578 2.811 -6.390 1.00 95.88 111 ALA A N 1
ATOM 867 C CA . ALA A 1 111 ? 17.369 2.700 -7.831 1.00 95.88 111 ALA A CA 1
ATOM 868 C C . ALA A 1 111 ? 16.213 3.584 -8.336 1.00 95.88 111 ALA A C 1
ATOM 870 O O . ALA A 1 111 ? 16.322 4.203 -9.401 1.00 95.88 111 ALA A O 1
ATOM 871 N N . ALA A 1 112 ? 15.110 3.670 -7.585 1.00 95.94 112 ALA A N 1
ATOM 872 C CA . ALA A 1 112 ? 13.971 4.512 -7.937 1.00 95.94 112 ALA A CA 1
ATOM 873 C C . ALA A 1 112 ? 14.331 6.009 -7.888 1.00 95.94 112 ALA A C 1
ATOM 875 O O . ALA A 1 112 ? 13.974 6.758 -8.804 1.00 95.94 112 ALA A O 1
ATOM 876 N N . LEU A 1 113 ? 15.075 6.440 -6.866 1.00 94.88 113 LEU A N 1
ATOM 877 C CA . LEU A 1 113 ? 15.504 7.832 -6.702 1.00 94.88 113 LEU A CA 1
ATOM 878 C C . LEU A 1 113 ? 16.519 8.252 -7.772 1.00 94.88 113 LEU A C 1
ATOM 880 O O . LEU A 1 113 ? 16.306 9.261 -8.444 1.00 94.88 113 LEU A O 1
ATOM 884 N N . THR A 1 114 ? 17.546 7.438 -8.035 1.00 96.00 114 THR A N 1
ATOM 885 C CA . THR A 1 114 ? 18.516 7.704 -9.113 1.00 96.00 114 THR A CA 1
ATOM 886 C C . THR A 1 114 ? 17.828 7.817 -10.479 1.00 96.00 114 THR A C 1
ATOM 888 O O . THR A 1 114 ? 18.166 8.671 -11.307 1.00 96.00 114 THR A O 1
ATOM 891 N N . ALA A 1 115 ? 16.814 6.984 -10.735 1.00 93.12 115 ALA A N 1
ATOM 892 C CA . ALA A 1 115 ? 16.041 7.075 -11.967 1.00 93.12 115 ALA A CA 1
ATOM 893 C C . ALA A 1 115 ? 15.223 8.376 -12.071 1.00 93.12 115 ALA A C 1
ATOM 895 O O . ALA A 1 115 ? 15.058 8.899 -13.178 1.00 93.12 115 ALA A O 1
ATOM 896 N N . ALA A 1 116 ? 14.717 8.901 -10.951 1.00 92.44 116 ALA A N 1
ATOM 897 C CA . ALA A 1 116 ? 14.011 10.180 -10.911 1.00 92.44 116 ALA A CA 1
ATOM 898 C C . ALA A 1 116 ? 14.954 11.358 -11.207 1.00 92.44 116 ALA A C 1
ATOM 900 O O . ALA A 1 116 ? 14.621 12.218 -12.022 1.00 92.44 116 ALA A O 1
ATOM 901 N N . GLU A 1 117 ? 16.154 11.356 -10.621 1.00 91.94 117 GLU A N 1
ATOM 902 C CA . GLU A 1 117 ? 17.187 12.374 -10.860 1.00 91.94 117 GLU A CA 1
ATOM 903 C C . GLU A 1 117 ? 17.615 12.409 -12.331 1.00 91.94 117 GLU A C 1
ATOM 905 O O . GLU A 1 117 ? 17.646 13.470 -12.954 1.00 91.94 117 GLU A O 1
ATOM 910 N N . THR A 1 118 ? 17.844 11.237 -12.929 1.00 86.56 118 THR A N 1
ATOM 911 C CA . THR A 1 118 ? 18.237 11.128 -14.343 1.00 86.56 118 THR A CA 1
ATOM 912 C C . THR A 1 118 ? 17.155 11.693 -15.274 1.00 86.56 118 THR A C 1
ATOM 914 O O . THR A 1 118 ? 17.461 12.343 -16.273 1.00 86.56 118 THR A O 1
ATOM 917 N N . LYS A 1 119 ? 15.870 11.504 -14.937 1.00 77.00 119 LYS A N 1
ATOM 918 C CA . LYS A 1 119 ? 14.749 12.070 -15.702 1.00 77.00 119 LYS A CA 1
ATOM 919 C C . LYS A 1 119 ? 14.703 13.599 -15.629 1.00 77.00 119 LYS A C 1
ATOM 921 O O . LYS A 1 119 ? 14.392 14.221 -16.640 1.00 77.00 119 LYS A O 1
ATOM 926 N N . SER A 1 120 ? 15.021 14.195 -14.481 1.00 63.28 120 SER A N 1
ATOM 927 C CA . SER A 1 120 ? 15.076 15.658 -14.339 1.00 63.28 120 SER A CA 1
ATOM 928 C C . SER A 1 120 ? 16.241 16.295 -15.099 1.00 63.28 120 SER A C 1
ATOM 930 O O . SER A 1 120 ? 16.118 17.435 -15.532 1.00 63.28 120 SER A O 1
ATOM 932 N N . SER A 1 121 ? 17.339 15.567 -15.315 1.00 60.28 121 SER A N 1
ATOM 933 C CA . SER A 1 121 ? 18.533 16.088 -16.001 1.00 60.28 121 SER A CA 1
ATOM 934 C C . SER A 1 121 ? 18.508 15.949 -17.530 1.00 60.28 121 SER A C 1
ATOM 936 O O . SER A 1 121 ? 19.426 16.423 -18.189 1.00 60.28 121 SER A O 1
ATOM 938 N N . THR A 1 122 ? 17.486 15.311 -18.115 1.00 46.62 122 THR A N 1
ATOM 939 C CA . THR A 1 122 ? 17.430 15.008 -19.564 1.00 46.62 122 THR A CA 1
ATOM 940 C C . THR A 1 122 ? 16.376 15.850 -20.298 1.00 46.62 122 THR A C 1
ATOM 942 O O . THR A 1 122 ? 15.614 15.330 -21.115 1.00 46.62 122 THR A O 1
ATOM 945 N N . SER A 1 123 ? 16.279 17.147 -19.990 1.00 45.91 123 SER A N 1
ATOM 946 C CA . SER A 1 123 ? 15.425 18.079 -20.743 1.00 45.91 123 SER A CA 1
ATOM 947 C C . SER A 1 123 ? 16.124 18.790 -21.906 1.00 45.91 123 SER A C 1
ATOM 949 O O . SER A 1 123 ? 15.452 19.551 -22.591 1.00 45.91 123 SER A O 1
ATOM 951 N N . GLU A 1 124 ? 17.402 18.521 -22.202 1.00 43.28 124 GLU A N 1
ATOM 952 C CA . GLU A 1 124 ? 18.030 18.976 -23.450 1.00 43.28 124 GLU A CA 1
ATOM 953 C C . GLU A 1 124 ? 18.914 17.895 -24.099 1.00 43.28 124 GLU A C 1
ATOM 955 O O . GLU A 1 124 ? 19.740 17.254 -23.458 1.00 43.28 124 GLU A O 1
ATOM 960 N N . GLU A 1 125 ? 18.680 17.744 -25.404 1.00 38.56 125 GLU A N 1
ATOM 961 C CA . GLU A 1 125 ? 19.516 17.145 -26.450 1.00 38.56 125 GLU A CA 1
ATOM 962 C C . GLU A 1 125 ? 19.682 15.614 -26.573 1.00 38.56 125 GLU A C 1
ATOM 964 O O . GLU A 1 125 ? 20.517 14.941 -25.976 1.00 38.56 125 GLU A O 1
ATOM 969 N N . THR A 1 126 ? 18.894 15.092 -27.519 1.00 42.81 126 THR A N 1
ATOM 970 C CA . THR A 1 126 ? 19.218 14.042 -28.490 1.00 42.81 126 THR A CA 1
ATOM 971 C C . THR A 1 126 ? 20.710 13.719 -28.623 1.00 42.81 126 THR A C 1
ATOM 973 O O . THR A 1 126 ? 21.482 14.496 -29.165 1.00 42.81 126 THR A O 1
ATOM 976 N N . THR A 1 127 ? 21.083 12.484 -28.297 1.00 37.22 127 THR A N 1
ATOM 977 C CA . THR A 1 127 ? 21.767 11.566 -29.226 1.00 37.22 127 THR A CA 1
ATOM 978 C C . THR A 1 127 ? 21.698 10.157 -28.647 1.00 37.22 127 THR A C 1
ATOM 980 O O . THR A 1 127 ? 22.230 9.856 -27.581 1.00 37.22 127 THR A O 1
ATOM 983 N N . LEU A 1 128 ? 21.004 9.268 -29.357 1.00 45.44 128 LEU A N 1
ATOM 984 C CA . LEU A 1 128 ? 20.988 7.851 -29.031 1.00 45.44 128 LEU A CA 1
ATOM 985 C C . LEU A 1 128 ? 22.398 7.272 -29.210 1.00 45.44 128 LEU A C 1
ATOM 987 O O . LEU A 1 128 ? 22.923 7.256 -30.319 1.00 45.44 128 LEU A O 1
ATOM 991 N N . HIS A 1 129 ? 22.954 6.708 -28.141 1.00 45.78 129 HIS A N 1
ATOM 992 C CA . HIS A 1 129 ? 23.896 5.596 -28.223 1.00 45.78 129 HIS A CA 1
ATOM 993 C C . HIS A 1 129 ? 23.503 4.540 -27.182 1.00 45.78 129 HIS A C 1
ATOM 995 O O . HIS A 1 129 ? 23.466 4.845 -25.988 1.00 45.78 129 HIS A O 1
ATOM 1001 N N . PRO A 1 130 ? 23.216 3.290 -27.585 1.00 46.59 130 PRO A N 1
ATOM 1002 C CA . PRO A 1 130 ? 22.932 2.232 -26.637 1.00 46.59 130 PRO A CA 1
ATOM 1003 C C . PRO A 1 130 ? 24.262 1.662 -26.135 1.00 46.59 130 PRO A C 1
ATOM 1005 O O . PRO A 1 130 ? 25.006 1.042 -26.892 1.00 46.59 130 PRO A O 1
ATOM 1008 N N . LYS A 1 131 ? 24.562 1.822 -24.844 1.00 35.94 131 LYS A N 1
ATOM 1009 C CA . LYS A 1 131 ? 25.558 0.980 -24.169 1.00 35.94 131 LYS A CA 1
ATOM 1010 C C . LYS A 1 131 ? 24.859 0.080 -23.160 1.00 35.94 131 LYS A C 1
ATOM 1012 O O . LYS A 1 131 ? 24.600 0.436 -22.019 1.00 35.94 131 LYS A O 1
ATOM 1017 N N . SER A 1 132 ? 24.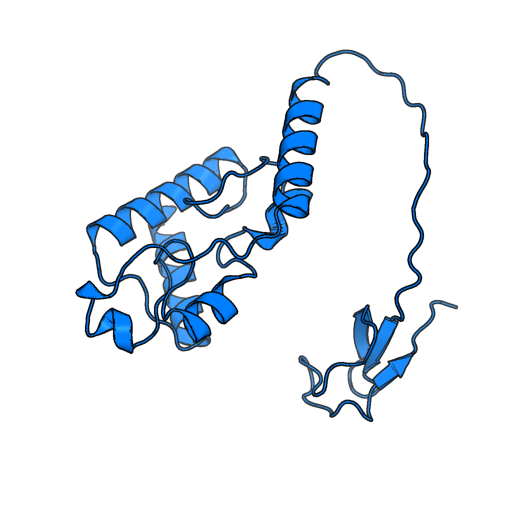521 -1.099 -23.666 1.00 46.47 132 SER A N 1
ATOM 1018 C CA . SER A 1 132 ? 24.170 -2.299 -22.915 1.00 46.47 132 SER A CA 1
ATOM 1019 C C . SER A 1 132 ? 25.395 -2.802 -22.150 1.00 46.47 132 SER A C 1
ATOM 1021 O O . SER A 1 132 ? 26.436 -2.936 -22.780 1.00 46.47 132 SER A O 1
ATOM 1023 N N . VAL A 1 133 ? 25.251 -3.167 -20.869 1.00 38.25 133 VAL A N 1
ATOM 1024 C CA . VAL A 1 133 ? 25.690 -4.485 -20.366 1.00 38.25 133 VAL A CA 1
ATOM 1025 C C . VAL A 1 133 ? 24.726 -4.932 -19.261 1.00 38.25 133 VAL A C 1
ATOM 1027 O O . VAL A 1 133 ? 24.680 -4.375 -18.168 1.00 38.25 133 VAL A O 1
ATOM 1030 N N . LYS A 1 134 ? 23.937 -5.955 -19.594 1.00 45.16 134 LYS A N 1
ATOM 1031 C CA . LYS A 1 134 ? 23.025 -6.701 -18.724 1.00 45.16 134 LYS A CA 1
ATOM 1032 C C . LYS A 1 134 ? 23.829 -7.683 -17.867 1.00 45.16 134 LYS A C 1
ATOM 1034 O O . LYS A 1 134 ? 24.652 -8.418 -18.408 1.00 45.16 134 LYS A O 1
ATOM 1039 N N . LYS A 1 135 ? 23.547 -7.769 -16.564 1.00 37.28 135 LYS A N 1
ATOM 1040 C CA . LYS A 1 135 ? 23.946 -8.927 -15.752 1.00 37.28 135 LYS A CA 1
ATOM 1041 C C . LYS A 1 135 ? 22.834 -9.968 -15.879 1.00 37.28 135 LYS A C 1
ATOM 1043 O O . LYS A 1 135 ? 21.790 -9.862 -15.246 1.00 37.28 135 LYS A O 1
ATOM 1048 N N . THR A 1 136 ? 23.020 -10.906 -16.798 1.00 44.97 136 THR A N 1
ATOM 1049 C CA . THR A 1 136 ? 22.050 -11.953 -17.126 1.00 44.97 136 THR A CA 1
ATOM 1050 C C . THR A 1 136 ? 22.047 -12.999 -16.013 1.00 44.97 136 THR A C 1
ATOM 1052 O O . THR A 1 136 ? 22.872 -13.907 -16.018 1.00 44.97 136 THR A O 1
ATOM 1055 N N . GLN A 1 137 ? 21.153 -12.871 -15.034 1.00 56.94 137 GLN A N 1
ATOM 1056 C CA . GLN A 1 137 ? 20.799 -14.012 -14.192 1.00 56.94 137 GLN A CA 1
ATOM 1057 C C . GLN A 1 137 ? 19.745 -14.835 -14.937 1.00 56.94 137 GLN A C 1
ATOM 1059 O O . GLN A 1 137 ? 18.683 -14.329 -15.299 1.00 56.94 137 GLN A O 1
ATOM 1064 N N . THR A 1 138 ? 20.070 -16.089 -15.235 1.00 68.38 138 THR A N 1
ATOM 1065 C CA . THR A 1 138 ? 19.166 -17.039 -15.889 1.00 68.38 138 THR A CA 1
ATOM 1066 C C . THR A 1 138 ? 18.187 -17.580 -14.851 1.00 68.38 138 THR A C 1
ATOM 1068 O O . THR A 1 138 ? 18.486 -18.551 -14.162 1.00 68.38 138 THR A O 1
ATOM 1071 N N . ILE A 1 139 ? 17.037 -16.923 -14.700 1.00 82.25 139 ILE A N 1
ATOM 1072 C CA . ILE A 1 139 ? 15.945 -17.408 -13.850 1.00 82.25 139 ILE A CA 1
ATOM 1073 C C . ILE A 1 139 ? 15.096 -18.433 -14.617 1.00 82.25 139 ILE A C 1
ATOM 1075 O O . ILE A 1 139 ? 14.714 -18.197 -15.765 1.00 82.25 139 ILE A O 1
ATOM 1079 N N . THR A 1 140 ? 14.805 -19.579 -13.996 1.00 90.62 140 THR A N 1
ATOM 1080 C CA . THR A 1 140 ? 13.949 -20.620 -14.584 1.00 90.62 140 THR A CA 1
ATOM 1081 C C . THR A 1 140 ? 12.500 -20.141 -14.631 1.00 90.62 140 THR A C 1
ATOM 1083 O O . THR A 1 140 ? 11.952 -19.661 -13.635 1.00 90.62 140 THR A O 1
ATOM 1086 N N . VAL A 1 141 ? 11.853 -20.278 -15.789 1.00 95.50 141 VAL A N 1
ATOM 1087 C CA . VAL A 1 141 ? 10.411 -20.047 -15.928 1.00 95.50 141 VAL A CA 1
ATOM 1088 C C . VAL A 1 141 ? 9.690 -21.374 -15.722 1.00 95.50 141 VAL A C 1
ATOM 1090 O O . VAL A 1 141 ? 10.045 -22.369 -16.341 1.00 95.50 141 VAL A O 1
ATOM 1093 N N . TRP A 1 142 ? 8.677 -21.394 -14.864 1.00 96.69 142 TRP A N 1
ATOM 1094 C CA . TRP A 1 142 ? 7.833 -22.552 -14.580 1.00 96.69 142 TRP A CA 1
ATOM 1095 C C . TRP A 1 142 ? 6.447 -22.353 -15.182 1.00 96.69 142 TRP A C 1
ATOM 1097 O O . TRP A 1 142 ? 5.858 -21.283 -15.034 1.00 96.69 142 TRP A O 1
ATOM 1107 N N . ARG A 1 143 ? 5.907 -23.396 -15.812 1.00 97.50 143 ARG A N 1
ATOM 1108 C CA . ARG A 1 143 ? 4.568 -23.454 -16.397 1.00 97.50 143 ARG A CA 1
ATOM 1109 C C . ARG A 1 143 ? 3.699 -24.447 -15.647 1.00 97.50 143 ARG A C 1
ATOM 1111 O O . ARG A 1 143 ? 4.061 -25.607 -15.493 1.00 97.50 143 ARG A O 1
ATOM 1118 N N . CYS A 1 144 ? 2.508 -24.026 -15.245 1.00 97.50 144 CYS A N 1
ATOM 1119 C CA . CYS A 1 144 ? 1.482 -24.941 -14.765 1.00 97.50 144 CYS A CA 1
ATOM 1120 C C . CYS A 1 144 ? 0.919 -25.765 -15.934 1.00 97.50 144 CYS A C 1
ATOM 1122 O O . CYS A 1 144 ? 0.322 -25.208 -16.855 1.00 97.50 144 CYS A O 1
ATOM 1124 N N . THR A 1 145 ? 1.017 -27.092 -15.864 1.00 97.12 145 THR A N 1
ATOM 1125 C CA . THR A 1 145 ? 0.524 -28.015 -16.906 1.00 97.12 145 THR A CA 1
ATOM 1126 C C . THR A 1 145 ? -1.001 -28.132 -16.958 1.00 97.12 145 THR A C 1
ATOM 1128 O O . THR A 1 145 ? -1.536 -28.767 -17.860 1.00 97.12 145 THR A O 1
ATOM 1131 N N . VAL A 1 146 ? -1.721 -27.561 -15.983 1.00 97.25 146 VAL A N 1
ATOM 1132 C CA . VAL A 1 146 ? -3.196 -27.547 -15.954 1.00 97.25 146 VAL A CA 1
ATOM 1133 C C . VAL A 1 146 ? -3.753 -26.345 -16.711 1.00 97.25 146 VAL A C 1
ATOM 1135 O O . VAL A 1 146 ? -4.613 -26.507 -17.567 1.00 97.25 146 VAL A O 1
ATOM 1138 N N . CYS A 1 147 ? -3.288 -25.136 -16.381 1.00 96.69 147 CYS A N 1
ATOM 1139 C CA . CYS A 1 147 ? -3.889 -23.884 -16.864 1.00 96.69 147 CYS A CA 1
ATOM 1140 C C . CYS A 1 147 ? -2.943 -22.994 -17.679 1.00 96.69 147 CYS A C 1
ATOM 1142 O O . CYS A 1 147 ? -3.375 -21.975 -18.204 1.00 96.69 147 CYS A O 1
ATOM 1144 N N . GLY A 1 148 ? -1.655 -23.334 -17.767 1.00 95.56 148 GLY A N 1
ATOM 1145 C CA . GLY A 1 148 ? -0.666 -22.548 -18.504 1.00 95.56 148 GLY A CA 1
ATOM 1146 C C . GLY A 1 148 ? -0.092 -21.338 -17.761 1.00 95.56 148 GLY A C 1
ATOM 1147 O O . GLY A 1 148 ? 0.680 -20.602 -18.365 1.00 95.56 148 GLY A O 1
ATOM 1148 N N . TYR A 1 149 ? -0.413 -21.128 -16.477 1.00 96.75 149 TYR A N 1
ATOM 1149 C CA . TYR A 1 149 ? 0.200 -20.069 -15.660 1.00 96.75 149 TYR A CA 1
ATOM 1150 C C . TYR A 1 149 ? 1.735 -20.145 -15.696 1.00 96.75 149 TYR A C 1
ATOM 1152 O O . TYR A 1 149 ? 2.288 -21.220 -15.462 1.00 96.75 149 TYR A O 1
ATOM 1160 N N . LEU A 1 150 ? 2.393 -19.009 -15.951 1.00 96.62 150 LEU A N 1
ATOM 1161 C CA . LEU A 1 150 ? 3.848 -18.875 -16.022 1.00 96.62 150 LEU A CA 1
ATOM 1162 C C . LEU A 1 150 ? 4.379 -18.040 -14.852 1.00 96.62 150 LEU A C 1
ATOM 1164 O O . LEU A 1 150 ? 3.845 -16.970 -14.558 1.00 96.62 150 LEU A O 1
ATOM 1168 N N . CYS A 1 151 ? 5.462 -18.490 -14.222 1.00 93.56 151 CYS A N 1
ATOM 1169 C CA . CYS A 1 151 ? 6.182 -17.714 -13.211 1.00 93.56 151 CYS A CA 1
ATOM 1170 C C . CYS A 1 151 ? 7.698 -17.927 -13.298 1.00 93.56 151 CYS A C 1
ATOM 1172 O O . CYS A 1 151 ? 8.157 -19.057 -13.432 1.00 93.56 151 CYS A O 1
ATOM 1174 N N . ALA A 1 152 ? 8.480 -16.854 -13.175 1.00 93.44 152 ALA A N 1
ATOM 1175 C CA . ALA A 1 152 ? 9.941 -16.914 -13.138 1.00 93.44 152 ALA A CA 1
ATOM 1176 C C . ALA A 1 152 ? 10.425 -16.946 -11.681 1.00 93.44 152 ALA A C 1
ATOM 1178 O O . ALA A 1 152 ? 10.257 -15.958 -10.965 1.00 93.44 152 ALA A O 1
ATOM 1179 N N . ARG A 1 153 ? 10.948 -18.092 -11.226 1.00 89.44 153 ARG A N 1
ATOM 1180 C CA . ARG A 1 153 ? 11.382 -18.358 -9.838 1.00 89.44 153 ARG A CA 1
ATOM 1181 C C . ARG A 1 153 ? 12.429 -19.476 -9.817 1.00 89.44 153 ARG A C 1
ATOM 1183 O O . ARG A 1 153 ? 12.481 -20.284 -10.740 1.00 89.44 153 ARG A O 1
ATOM 1190 N N . GLU A 1 154 ? 13.215 -19.575 -8.744 1.00 88.56 154 GLU A N 1
ATOM 1191 C CA . GLU A 1 154 ? 14.123 -20.718 -8.539 1.00 88.56 154 GLU A CA 1
ATOM 1192 C C . GLU A 1 154 ? 13.356 -22.051 -8.459 1.00 88.56 154 GLU A C 1
ATOM 1194 O O . GLU A 1 154 ? 13.750 -23.035 -9.081 1.00 88.56 154 GLU A O 1
ATOM 1199 N N . THR A 1 155 ? 12.212 -22.066 -7.765 1.00 89.62 155 THR A N 1
ATOM 1200 C CA . THR A 1 155 ? 11.333 -23.236 -7.591 1.00 89.62 155 THR A CA 1
ATOM 1201 C C . THR A 1 155 ? 9.867 -22.893 -7.915 1.00 89.62 155 THR A C 1
ATOM 1203 O O . THR A 1 155 ? 9.471 -21.725 -7.806 1.00 89.62 155 THR A O 1
ATOM 1206 N N . PRO A 1 156 ? 9.034 -23.870 -8.340 1.00 93.19 156 PRO A N 1
ATOM 1207 C CA . PRO A 1 156 ? 7.631 -23.618 -8.656 1.00 93.19 156 PRO A CA 1
ATOM 1208 C C . PRO A 1 156 ? 6.822 -23.350 -7.378 1.00 93.19 156 PRO A C 1
ATOM 1210 O O . PRO A 1 156 ? 7.168 -23.850 -6.305 1.00 93.19 156 PRO A O 1
ATOM 1213 N N . PRO A 1 157 ? 5.717 -22.589 -7.459 1.00 91.25 157 PRO A N 1
ATOM 1214 C CA . PRO A 1 157 ? 4.881 -22.329 -6.296 1.00 91.25 157 PRO A CA 1
ATOM 1215 C C . PRO A 1 157 ? 4.244 -23.633 -5.774 1.00 91.25 157 PRO A C 1
ATOM 1217 O O . PRO A 1 157 ? 3.892 -24.505 -6.573 1.00 91.25 157 PRO A O 1
ATOM 1220 N N . PRO A 1 158 ? 4.018 -23.759 -4.450 1.00 93.75 158 PRO A N 1
ATOM 1221 C CA . PRO A 1 158 ? 3.400 -24.948 -3.856 1.00 93.75 158 PRO A CA 1
ATOM 1222 C C . PRO A 1 158 ? 1.987 -25.210 -4.393 1.00 93.75 158 PRO A C 1
ATOM 1224 O O . PRO A 1 158 ? 1.558 -26.362 -4.477 1.00 93.75 158 PRO A O 1
ATOM 1227 N N . ILE A 1 159 ? 1.275 -24.143 -4.775 1.00 94.69 159 ILE A N 1
ATOM 1228 C CA . ILE A 1 159 ? -0.075 -24.161 -5.340 1.00 94.69 159 ILE A CA 1
ATOM 1229 C C . ILE A 1 159 ? -0.158 -23.130 -6.475 1.00 94.69 159 ILE A C 1
ATOM 1231 O O . ILE A 1 159 ? 0.262 -21.984 -6.320 1.00 94.69 159 ILE A O 1
ATOM 1235 N N . CYS A 1 160 ? -0.739 -23.510 -7.615 1.00 95.12 160 CYS A N 1
ATOM 1236 C CA . CYS A 1 160 ? -1.005 -22.602 -8.723 1.00 95.12 160 CYS A CA 1
ATOM 1237 C C . CYS A 1 160 ? -2.039 -21.540 -8.313 1.00 95.12 160 CYS A C 1
ATOM 1239 O O . CYS A 1 160 ? -3.152 -21.907 -7.925 1.00 95.12 160 CYS A O 1
ATOM 1241 N N . PRO A 1 161 ? -1.744 -20.234 -8.456 1.00 95.69 161 PRO A N 1
ATOM 1242 C CA . PRO A 1 161 ? -2.665 -19.179 -8.034 1.00 95.69 161 PRO A CA 1
ATOM 1243 C C . PRO A 1 161 ? -3.970 -19.188 -8.839 1.00 95.69 161 PRO A C 1
ATOM 1245 O O . PRO A 1 161 ? -5.017 -18.841 -8.293 1.00 95.69 161 PRO A O 1
ATOM 1248 N N . ILE A 1 162 ? -3.905 -19.659 -10.091 1.00 97.06 162 ILE A N 1
ATOM 1249 C CA . ILE A 1 162 ? -5.019 -19.680 -11.040 1.00 97.06 162 ILE A CA 1
ATOM 1250 C C . ILE A 1 162 ? -5.925 -20.901 -10.828 1.00 97.06 162 ILE A C 1
ATOM 1252 O O . ILE A 1 162 ? -7.117 -20.746 -10.598 1.00 97.06 162 ILE A O 1
ATOM 1256 N N . CYS A 1 163 ? -5.375 -22.120 -10.874 1.00 95.31 163 CYS A N 1
ATOM 1257 C CA . CYS A 1 163 ? -6.171 -23.362 -10.887 1.00 95.31 163 CYS A CA 1
ATOM 1258 C C . CYS A 1 163 ? -6.035 -24.237 -9.633 1.00 95.31 163 CYS A C 1
ATOM 1260 O O . CYS A 1 163 ? -6.615 -25.316 -9.574 1.00 95.31 163 CYS A O 1
ATOM 1262 N N . LYS A 1 164 ? -5.242 -23.808 -8.644 1.00 95.38 164 LYS A N 1
ATOM 1263 C CA . LYS A 1 164 ? -4.995 -24.521 -7.377 1.00 95.38 164 LYS A CA 1
ATOM 1264 C C . LYS A 1 164 ? -4.293 -25.886 -7.494 1.00 95.38 164 LYS A C 1
ATOM 1266 O O . LYS A 1 164 ? -4.196 -26.614 -6.512 1.00 95.38 164 LYS A O 1
ATOM 1271 N N . ALA A 1 165 ? -3.735 -26.218 -8.659 1.00 94.75 165 ALA A N 1
ATOM 1272 C CA . ALA A 1 165 ? -2.882 -27.393 -8.842 1.00 94.75 165 ALA A CA 1
ATOM 1273 C C . ALA A 1 165 ? -1.603 -27.323 -7.982 1.00 94.75 165 ALA A C 1
ATOM 1275 O O . ALA A 1 165 ? -1.019 -26.249 -7.852 1.00 94.75 165 ALA A O 1
ATOM 1276 N N . LYS A 1 166 ? -1.155 -28.452 -7.419 1.00 96.38 166 LYS A N 1
ATOM 1277 C CA . LYS A 1 166 ? 0.054 -28.538 -6.572 1.00 96.38 166 LYS A CA 1
ATOM 1278 C C . LYS A 1 166 ? 1.354 -28.347 -7.372 1.00 96.38 166 LYS A C 1
ATOM 1280 O O . LYS A 1 166 ? 1.345 -28.498 -8.591 1.00 96.38 166 LYS A O 1
ATOM 1285 N N . ALA A 1 167 ? 2.476 -28.082 -6.695 1.00 92.94 167 ALA A N 1
ATOM 1286 C CA . ALA A 1 167 ? 3.804 -27.882 -7.305 1.00 92.94 167 ALA A CA 1
ATOM 1287 C C . ALA A 1 167 ? 4.234 -28.982 -8.294 1.00 92.94 167 ALA A C 1
ATOM 1289 O O . ALA A 1 167 ? 4.844 -28.682 -9.314 1.00 92.94 167 ALA A O 1
ATOM 1290 N N . GLU A 1 168 ? 3.856 -30.238 -8.048 1.00 95.94 168 GLU A N 1
ATOM 1291 C CA . GLU A 1 168 ? 4.111 -31.384 -8.943 1.00 95.94 168 GLU A CA 1
ATOM 1292 C C . GLU A 1 168 ? 3.495 -31.230 -10.348 1.00 95.94 168 GLU A C 1
ATOM 1294 O O . GLU A 1 168 ? 3.860 -31.937 -11.281 1.00 95.94 168 GLU A O 1
ATOM 1299 N N . ARG A 1 169 ? 2.555 -30.290 -10.512 1.00 96.81 169 ARG A N 1
ATOM 1300 C CA . ARG A 1 169 ? 1.906 -29.945 -11.781 1.00 96.81 169 ARG A CA 1
ATOM 1301 C C . ARG A 1 169 ? 2.608 -28.801 -12.522 1.00 96.81 169 ARG A C 1
ATOM 1303 O O . ARG A 1 169 ? 2.021 -28.268 -13.466 1.00 96.81 169 ARG A O 1
ATOM 1310 N N . PHE A 1 170 ? 3.815 -28.409 -12.121 1.00 97.56 170 PHE A N 1
ATOM 1311 C CA . PHE A 1 170 ? 4.627 -27.408 -12.811 1.00 97.56 170 PHE A CA 1
ATOM 1312 C C . PHE A 1 170 ? 5.809 -28.038 -13.551 1.00 97.56 170 PHE A C 1
ATOM 1314 O O . PHE A 1 170 ? 6.439 -28.963 -13.049 1.00 97.56 170 PHE A O 1
ATOM 1321 N N . GLU A 1 171 ? 6.133 -27.497 -14.723 1.00 96.94 171 GLU A N 1
ATOM 1322 C CA . GLU A 1 171 ? 7.276 -27.902 -15.550 1.00 96.94 171 GLU A CA 1
ATOM 1323 C C . GLU A 1 171 ? 8.123 -26.680 -15.951 1.00 96.94 171 GLU A C 1
ATOM 1325 O O . GLU A 1 171 ? 7.566 -25.587 -16.095 1.00 96.94 171 GLU A O 1
ATOM 1330 N N . PRO A 1 172 ? 9.447 -26.816 -16.144 1.00 95.81 172 PRO A N 1
ATOM 1331 C CA . PRO A 1 172 ? 10.257 -25.757 -16.736 1.00 95.81 172 PRO A CA 1
ATOM 1332 C C . PRO A 1 172 ? 9.760 -25.399 -18.142 1.00 95.81 172 PRO A C 1
ATOM 1334 O O . PRO A 1 172 ? 9.423 -26.272 -18.939 1.00 95.81 172 PRO A O 1
ATOM 1337 N N . PHE A 1 173 ? 9.741 -24.109 -18.457 1.00 94.06 173 PHE A N 1
ATOM 1338 C CA . PHE A 1 173 ? 9.279 -23.569 -19.727 1.00 94.06 173 PHE A CA 1
ATOM 1339 C C . PHE A 1 173 ? 10.387 -22.769 -20.406 1.00 94.06 173 PHE A C 1
ATOM 1341 O O . PHE A 1 173 ? 10.987 -21.878 -19.805 1.00 94.06 173 PHE A O 1
ATOM 1348 N N . ALA A 1 174 ? 10.618 -23.067 -21.682 1.00 87.81 174 ALA A N 1
ATOM 1349 C CA . ALA A 1 174 ? 11.485 -22.304 -22.565 1.00 87.81 174 ALA A CA 1
ATOM 1350 C C . ALA A 1 174 ? 10.688 -21.895 -23.809 1.00 87.81 174 ALA A C 1
ATOM 1352 O O . ALA A 1 174 ? 9.909 -22.689 -24.337 1.00 87.81 174 ALA A O 1
ATOM 1353 N N . LEU A 1 175 ? 10.878 -20.656 -24.267 1.00 75.69 175 LEU A N 1
ATOM 1354 C CA . LEU A 1 175 ? 10.378 -20.221 -25.569 1.00 75.69 175 LEU A CA 1
ATOM 1355 C C . LEU A 1 175 ? 11.276 -20.857 -26.638 1.00 75.69 175 LEU A C 1
ATOM 1357 O O . LEU A 1 175 ? 12.457 -20.517 -26.714 1.00 75.69 175 LEU A O 1
ATOM 1361 N N . GLY A 1 176 ? 10.725 -21.827 -27.370 1.00 60.97 176 GLY A N 1
ATOM 1362 C CA . GLY A 1 176 ? 11.332 -22.392 -28.578 1.00 60.97 176 GLY A CA 1
ATOM 1363 C C . GLY A 1 176 ? 11.148 -21.491 -29.789 1.00 60.97 176 GLY A C 1
ATOM 1364 O O . GLY A 1 176 ? 10.186 -20.688 -29.781 1.00 60.97 176 GLY A O 1
#

Sequence (176 aa):
MNAKQTIIDSMNENAKDNGYYLCPDAQLFSDLIDGLAKNTQRYGYGSCPCRVASGLKKHDVDIICPCEYRDADVDEFGMCYCGLFVHERIKNNPSQLGPIPERRPQEIIDAALTAAETKSSTSEETTLHPKSVKKTQTITVWRCTVCGYLCARETPPPICPICKAKAERFEPFALG

Foldseek 3Di:
DPLLVVVVVVLCVVCVVVVWDFALDPVLLVVQSVLQSVCCVQLVARFGSPDDALSDCVLRVQRGPVHPCAVVCCVPQQAGQSRGIGHPVCNVPVVSDDHDDDPPDPVSSVVSNVVSVVVVVPPDDDDDDDDDDDPDDDFWWKAQQPPGDIDGHNAADQADPPPRDGSVRIDTDDDD

Secondary structure (DSSP, 8-state):
--HHHHHHHHH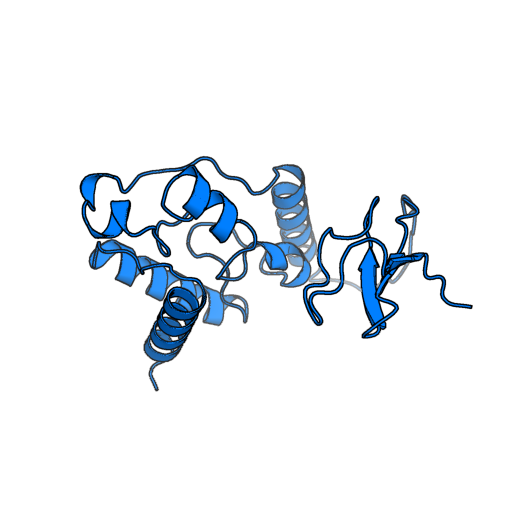HHHHHHHT-EE-S-HHHHHHHHHHHHHHHHHHSS-B-TTS---S-HHHHGGGBSSPTTHHHHHHHHSB-TTSSEE-HHHHH-GGG-------S-HHHHHHHHHHHHHHHT-SS--------------PPEEEETTT--EEESSS--SB-TTT--BGGGEEEE---

Radius of gyration: 19.98 Å; chains: 1; bounding box: 44×50×50 Å

pLDDT: mean 90.15, std 16.18, range [35.94, 98.69]